Protein AF-A0A3M2CK63-F1 (afdb_monomer)

Secondary structure (DSSP, 8-state):
-----------------------TTSTTTTTTTS-HHHHHHHHHHHHHHHHHHHHHHHHHHHHHHHHHHHHHHTT---SS---------SS-HHHHHHHHHTT-EEEHHHHHHHHHHTT-----TTHHHHHHHHHHH-TTEEEEETTEEEE-

Structure (mmCIF, N/CA/C/O backbone):
data_AF-A0A3M2CK63-F1
#
_entry.id   AF-A0A3M2CK63-F1
#
loop_
_atom_site.group_PDB
_atom_site.id
_atom_site.type_symbol
_atom_site.label_atom_id
_atom_site.label_alt_id
_atom_site.label_comp_id
_atom_site.label_asym_id
_atom_site.label_entity_id
_atom_site.label_seq_id
_atom_site.pdbx_PDB_ins_code
_atom_site.Cartn_x
_atom_site.Cartn_y
_atom_site.Cartn_z
_atom_site.occupancy
_atom_site.B_iso_or_equiv
_atom_site.auth_seq_id
_atom_site.auth_comp_id
_atom_site.auth_asym_id
_atom_site.auth_atom_id
_atom_site.pdbx_PDB_model_num
ATOM 1 N N . MET A 1 1 ? 79.312 0.566 -20.356 1.00 43.00 1 MET A N 1
ATOM 2 C CA . MET A 1 1 ? 79.167 0.602 -21.829 1.00 43.00 1 MET A CA 1
ATOM 3 C C . MET A 1 1 ? 77.690 0.724 -22.193 1.00 43.00 1 MET A C 1
ATOM 5 O O . MET A 1 1 ? 76.869 0.154 -21.496 1.00 43.00 1 MET A O 1
ATOM 9 N N . ALA A 1 2 ? 77.414 1.469 -23.269 1.00 50.78 2 ALA A N 1
ATOM 10 C CA . ALA A 1 2 ? 76.151 1.635 -24.007 1.00 50.78 2 ALA A CA 1
ATOM 11 C C . ALA A 1 2 ? 74.964 2.389 -23.353 1.00 50.78 2 ALA A C 1
ATOM 13 O O . ALA A 1 2 ? 74.196 1.877 -22.549 1.00 50.78 2 ALA A O 1
ATOM 14 N N . LYS A 1 3 ? 74.810 3.634 -23.830 1.00 51.88 3 LYS A N 1
ATOM 15 C CA . LYS A 1 3 ? 73.671 4.563 -23.731 1.00 51.88 3 LYS A CA 1
ATOM 16 C C . LYS A 1 3 ? 72.596 4.238 -24.786 1.00 51.88 3 LYS A C 1
ATOM 18 O O . LYS A 1 3 ? 72.969 3.842 -25.887 1.00 51.88 3 LYS A O 1
ATOM 23 N N . ARG A 1 4 ? 71.327 4.601 -24.529 1.00 45.44 4 ARG A N 1
ATOM 24 C CA . ARG A 1 4 ? 70.335 5.175 -25.492 1.00 45.44 4 ARG A CA 1
ATOM 25 C C . ARG A 1 4 ? 68.995 5.392 -24.757 1.00 45.44 4 ARG A C 1
ATOM 27 O O . ARG A 1 4 ? 68.432 4.427 -24.270 1.00 45.44 4 ARG A O 1
ATOM 34 N N . THR A 1 5 ? 68.589 6.615 -24.375 1.00 49.34 5 THR A N 1
ATOM 35 C CA . THR A 1 5 ? 67.840 7.657 -25.144 1.00 49.34 5 THR A CA 1
ATOM 36 C C . THR A 1 5 ? 66.606 7.081 -25.858 1.00 49.34 5 THR A C 1
ATOM 38 O O . THR A 1 5 ? 66.725 6.063 -26.520 1.00 49.34 5 THR A O 1
ATOM 41 N N . LYS A 1 6 ? 65.370 7.598 -25.800 1.00 44.59 6 LYS A N 1
ATOM 42 C CA . LYS A 1 6 ? 64.751 8.947 -25.882 1.00 44.59 6 LYS A CA 1
ATOM 43 C C . LYS A 1 6 ? 63.229 8.650 -25.669 1.00 44.59 6 LYS A C 1
ATOM 45 O O . LYS A 1 6 ? 62.800 7.566 -26.034 1.00 44.59 6 LYS A O 1
ATOM 50 N N . LYS A 1 7 ? 62.327 9.478 -25.134 1.00 42.00 7 LYS A N 1
ATOM 51 C CA . LYS A 1 7 ? 61.765 10.696 -25.738 1.00 42.00 7 LYS A CA 1
ATOM 52 C C . LYS A 1 7 ? 60.556 11.131 -24.890 1.00 42.00 7 LYS A C 1
ATOM 54 O O . LYS A 1 7 ? 59.784 10.313 -24.407 1.00 42.00 7 LYS A O 1
ATOM 59 N N . THR A 1 8 ? 60.432 12.436 -24.757 1.00 44.62 8 THR A N 1
ATOM 60 C CA . THR A 1 8 ? 59.432 13.247 -24.065 1.00 44.62 8 THR A CA 1
ATOM 61 C C . THR A 1 8 ? 57.996 13.082 -24.584 1.00 44.62 8 THR A C 1
ATOM 63 O O . THR A 1 8 ? 57.774 13.052 -25.793 1.00 44.62 8 THR A O 1
ATOM 66 N N . ALA A 1 9 ? 57.010 13.106 -23.678 1.00 43.06 9 ALA A N 1
ATOM 67 C CA . ALA A 1 9 ? 55.616 13.415 -24.004 1.00 43.06 9 ALA A CA 1
ATOM 68 C C . ALA A 1 9 ? 55.101 14.555 -23.107 1.00 43.06 9 ALA A C 1
ATOM 70 O O . ALA A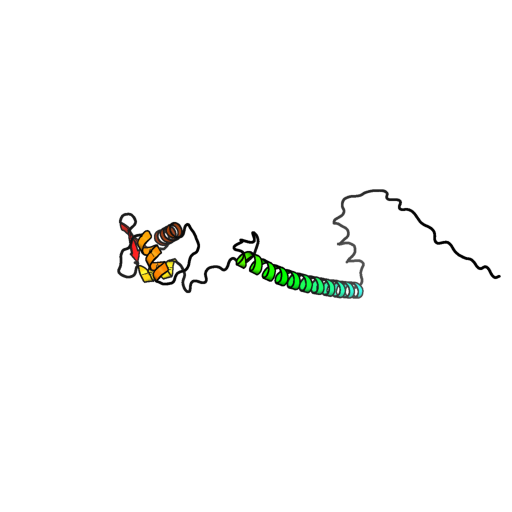 1 9 ? 55.195 14.539 -21.882 1.00 43.06 9 ALA A O 1
ATOM 71 N N . LYS A 1 10 ? 54.637 15.591 -23.796 1.00 42.19 10 LYS A N 1
ATOM 72 C CA . LYS A 1 10 ? 54.329 16.956 -23.376 1.00 42.19 10 LYS A CA 1
ATOM 73 C C . LYS A 1 10 ? 53.041 17.011 -22.541 1.00 42.19 10 LYS A C 1
ATOM 75 O O . LYS A 1 10 ? 51.974 16.660 -23.035 1.00 42.19 10 LYS A O 1
ATOM 80 N N . ARG A 1 11 ? 53.132 17.516 -21.303 1.00 42.38 11 ARG A N 1
ATOM 81 C CA . ARG A 1 11 ? 51.983 17.980 -20.501 1.00 42.38 11 ARG A CA 1
ATOM 82 C C . ARG A 1 11 ? 51.396 19.223 -21.181 1.00 42.38 11 ARG A C 1
ATOM 84 O O . ARG A 1 11 ? 52.030 20.273 -21.190 1.00 42.38 11 ARG A O 1
ATOM 91 N N . GLY A 1 12 ? 50.215 19.091 -21.777 1.00 36.31 12 GLY A N 1
ATOM 92 C CA . GLY A 1 12 ? 49.411 20.206 -22.281 1.00 36.31 12 GLY A CA 1
ATOM 93 C C . GLY A 1 12 ? 48.332 20.553 -21.264 1.00 36.31 12 GLY A C 1
ATOM 94 O O . GLY A 1 12 ? 47.421 19.762 -21.038 1.00 36.31 12 GLY A O 1
ATOM 95 N N . GLY A 1 13 ? 48.493 21.697 -20.603 1.00 35.00 13 GLY A N 1
ATOM 96 C CA . GLY A 1 13 ? 47.604 22.194 -19.563 1.00 35.00 13 GLY A CA 1
ATOM 97 C C . GLY A 1 13 ? 46.199 22.534 -20.062 1.00 35.00 13 GLY A C 1
ATOM 98 O O . GLY A 1 13 ? 45.994 22.974 -21.191 1.00 35.00 13 GLY A O 1
ATOM 99 N N . ARG A 1 14 ? 45.244 22.348 -19.150 1.00 43.75 14 ARG A N 1
ATOM 100 C CA . ARG A 1 14 ? 43.878 22.871 -19.199 1.00 43.75 14 ARG A CA 1
ATOM 101 C C . ARG A 1 14 ? 43.896 24.387 -19.414 1.00 43.75 14 ARG A C 1
ATOM 103 O O . ARG A 1 14 ? 44.556 25.097 -18.659 1.00 43.75 14 ARG A O 1
ATOM 110 N N . LYS A 1 15 ? 43.075 24.881 -20.343 1.00 41.50 15 LYS A N 1
ATOM 111 C CA . LYS A 1 15 ? 42.543 26.245 -20.279 1.00 41.50 15 LYS A CA 1
ATOM 112 C C . LYS A 1 15 ? 41.042 26.196 -20.545 1.00 41.50 15 LYS A C 1
ATOM 114 O O . LYS A 1 15 ? 40.589 26.007 -21.665 1.00 41.50 15 LYS A O 1
ATOM 119 N N . SER A 1 16 ? 40.301 26.280 -19.451 1.00 45.88 16 SER A N 1
ATOM 120 C CA . SER A 1 16 ? 38.876 26.565 -19.392 1.00 45.88 16 SER A CA 1
ATOM 121 C C . SER A 1 16 ? 38.636 28.039 -19.697 1.00 45.88 16 SER A C 1
ATOM 123 O O . SER A 1 16 ? 39.238 28.882 -19.032 1.00 45.88 16 SER A O 1
ATOM 125 N N . THR A 1 17 ? 37.704 28.351 -20.594 1.00 38.25 17 THR A N 1
ATOM 126 C CA . THR A 1 17 ? 37.025 29.653 -20.611 1.00 38.25 17 THR A CA 1
ATOM 127 C C . THR A 1 17 ? 35.590 29.510 -21.107 1.00 38.25 17 THR A C 1
ATOM 129 O O . THR A 1 17 ? 35.379 29.003 -22.201 1.00 38.25 17 THR A O 1
ATOM 132 N N . ALA A 1 18 ? 34.672 30.036 -20.286 1.00 37.38 18 ALA A N 1
ATOM 133 C CA . ALA A 1 18 ? 33.327 30.534 -20.591 1.00 37.38 18 ALA A CA 1
ATOM 134 C C . ALA A 1 18 ? 32.288 29.510 -21.104 1.00 37.38 18 ALA A C 1
ATOM 136 O O . ALA A 1 18 ? 32.396 28.951 -22.181 1.00 37.38 18 ALA A O 1
ATOM 137 N N . SER A 1 19 ? 31.293 29.154 -20.285 1.00 42.94 19 SER A N 1
ATOM 138 C CA . SER A 1 19 ? 30.034 29.909 -20.139 1.00 42.94 19 SER A CA 1
ATOM 139 C C . SER A 1 19 ? 29.228 29.952 -21.438 1.00 42.94 19 SER A C 1
ATOM 141 O O . SER A 1 19 ? 29.481 30.819 -22.264 1.00 42.94 19 SER A O 1
ATOM 143 N N . ASN A 1 20 ? 28.166 29.147 -21.537 1.00 41.41 20 ASN A N 1
ATOM 144 C CA . ASN A 1 20 ? 26.837 29.749 -21.604 1.00 41.41 20 ASN A CA 1
ATOM 145 C C . ASN A 1 20 ? 25.735 28.751 -21.231 1.00 41.41 20 ASN A C 1
ATOM 147 O O . ASN A 1 20 ? 25.769 27.580 -21.599 1.00 41.41 20 ASN A O 1
ATOM 151 N N . ARG A 1 21 ? 24.761 29.243 -20.471 1.00 44.97 21 ARG A N 1
ATOM 152 C CA . ARG A 1 21 ? 23.518 28.554 -20.143 1.00 44.97 21 ARG A CA 1
ATOM 153 C C . ARG A 1 21 ? 22.588 28.647 -21.354 1.00 44.97 21 ARG A C 1
ATOM 155 O O . ARG A 1 21 ? 22.412 29.731 -21.890 1.00 44.97 21 ARG A O 1
ATOM 162 N N . GLY A 1 22 ? 21.933 27.537 -21.684 1.00 40.53 22 GLY A N 1
ATOM 163 C CA . GLY A 1 22 ? 20.661 27.530 -22.405 1.00 40.53 22 GLY A CA 1
ATOM 164 C C . GLY A 1 22 ? 20.736 27.478 -23.932 1.00 40.53 22 GLY A C 1
ATOM 165 O O . GLY A 1 22 ? 20.909 28.497 -24.584 1.00 40.53 22 GLY A O 1
ATOM 166 N N . SER A 1 23 ? 20.423 26.311 -24.494 1.00 41.78 23 SER A N 1
ATOM 167 C CA . SER A 1 23 ? 19.566 26.218 -25.683 1.00 41.78 23 SER A CA 1
ATOM 168 C C . SER A 1 23 ? 18.984 24.803 -25.783 1.00 41.78 23 SER A C 1
ATOM 170 O O . SER A 1 23 ? 19.514 23.900 -26.420 1.00 41.78 23 SER A O 1
ATOM 172 N N . ALA A 1 24 ? 17.821 24.596 -25.164 1.00 44.41 24 ALA A N 1
ATOM 173 C CA . ALA A 1 24 ? 16.971 23.421 -25.380 1.00 44.41 24 ALA A CA 1
ATOM 174 C C . ALA A 1 24 ? 16.327 23.419 -26.793 1.00 44.41 24 ALA A C 1
ATOM 176 O O . ALA A 1 24 ? 15.171 23.050 -26.955 1.00 44.41 24 ALA A O 1
ATOM 177 N N . SER A 1 25 ? 17.061 23.874 -27.816 1.00 43.84 25 SER A N 1
ATOM 178 C CA . SER A 1 25 ? 16.553 24.192 -29.157 1.00 43.84 25 SER A CA 1
ATOM 179 C C . SER A 1 25 ? 17.448 23.678 -30.302 1.00 43.84 25 SER A C 1
ATOM 181 O O . SER A 1 25 ? 17.292 24.117 -31.437 1.00 43.84 25 SER A O 1
ATOM 183 N N . GLU A 1 26 ? 18.367 22.738 -30.052 1.00 47.16 26 GLU A N 1
ATOM 184 C CA . GLU A 1 26 ? 19.191 22.109 -31.111 1.00 47.16 26 GLU A CA 1
ATOM 185 C C . GLU A 1 26 ? 18.742 20.685 -31.498 1.00 47.16 26 GLU A C 1
ATOM 187 O O . GLU A 1 26 ? 19.278 20.074 -32.424 1.00 47.16 26 GLU A O 1
ATOM 192 N N . SER A 1 27 ? 17.722 20.123 -30.841 1.00 55.72 27 SER A N 1
ATOM 193 C CA . SER A 1 27 ? 17.266 18.756 -31.142 1.00 55.72 27 SER A CA 1
ATOM 194 C C . SER A 1 27 ? 16.354 18.647 -32.367 1.00 55.72 27 SER A C 1
ATOM 19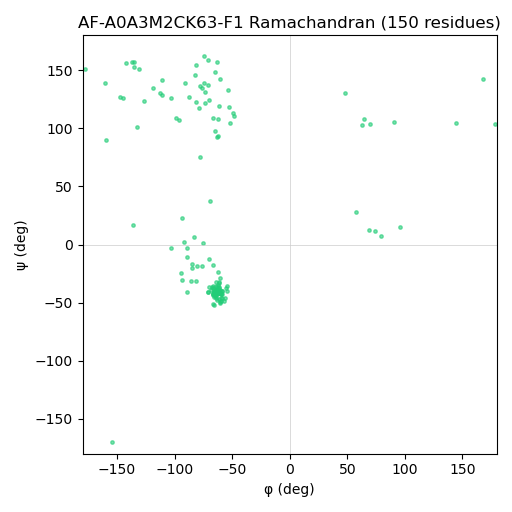6 O O . SER A 1 27 ? 16.211 17.553 -32.904 1.00 55.72 27 SER A O 1
ATOM 198 N N . ASN A 1 28 ? 15.746 19.749 -32.824 1.00 51.78 28 ASN A N 1
ATOM 199 C CA . ASN A 1 28 ? 14.792 19.718 -33.942 1.00 51.78 28 ASN A CA 1
ATOM 200 C C . ASN A 1 28 ? 15.428 20.014 -35.309 1.00 51.78 28 ASN A C 1
ATOM 202 O O . ASN A 1 28 ? 14.903 19.561 -36.320 1.00 51.78 28 ASN A O 1
ATOM 206 N N . SER A 1 29 ? 16.562 20.721 -35.360 1.00 54.34 29 SER A N 1
ATOM 207 C CA . SER A 1 29 ? 17.283 21.020 -36.610 1.00 54.34 29 SER A CA 1
ATOM 208 C C . SER A 1 29 ? 18.245 19.908 -37.045 1.00 54.34 29 SER A C 1
ATOM 210 O O . SER A 1 29 ? 18.647 19.863 -38.203 1.00 54.34 29 SER A O 1
ATOM 212 N N . SER A 1 30 ? 18.605 18.993 -36.140 1.00 62.91 30 SER A N 1
ATOM 213 C CA . SER A 1 30 ? 19.546 17.898 -36.416 1.00 62.91 30 SER A CA 1
ATOM 214 C C . SER A 1 30 ? 18.897 16.660 -37.040 1.00 62.91 30 SER A C 1
ATOM 216 O O . SER A 1 30 ? 19.592 15.868 -37.664 1.00 62.91 30 SER A O 1
ATOM 218 N N . LEU A 1 31 ? 17.575 16.486 -36.913 1.00 60.16 31 LEU A N 1
ATOM 219 C CA . LEU A 1 31 ? 16.860 15.322 -37.455 1.00 60.16 31 LEU A CA 1
ATOM 220 C C . LEU A 1 31 ? 16.450 15.492 -38.923 1.00 60.16 31 LEU A C 1
ATOM 222 O O . LEU A 1 31 ? 16.402 14.506 -39.650 1.00 60.16 31 LEU A O 1
ATOM 226 N N . SER A 1 32 ? 16.169 16.722 -39.366 1.00 67.50 32 SER A N 1
ATOM 227 C CA . SER A 1 32 ? 15.777 17.025 -40.752 1.00 67.50 32 SER A CA 1
ATOM 228 C C . SER A 1 32 ? 16.948 16.998 -41.739 1.00 67.50 32 SER A C 1
ATOM 230 O O . SER A 1 32 ? 16.724 16.885 -42.940 1.00 67.50 32 SER A O 1
ATOM 232 N N . ALA A 1 33 ? 18.186 17.086 -41.242 1.00 74.00 33 ALA A N 1
ATOM 233 C CA . ALA A 1 33 ? 19.411 17.024 -42.039 1.00 74.00 33 ALA A CA 1
ATOM 234 C C . ALA A 1 33 ? 19.958 15.595 -42.231 1.00 74.00 33 ALA A C 1
ATOM 236 O O . ALA A 1 33 ? 20.872 15.400 -43.028 1.00 74.00 33 ALA A O 1
ATOM 237 N N . LEU A 1 34 ? 19.427 14.605 -41.502 1.00 74.75 34 LEU A N 1
ATOM 238 C CA . LEU A 1 34 ? 19.868 13.211 -41.574 1.00 74.75 34 LEU A CA 1
ATOM 239 C C . LEU A 1 34 ? 19.062 12.442 -42.620 1.00 74.75 34 LEU A C 1
ATOM 241 O O . LEU A 1 34 ? 17.838 12.551 -42.706 1.00 74.75 34 LEU A O 1
ATOM 245 N N . SER A 1 35 ? 19.747 11.603 -43.387 1.00 85.44 35 SER A N 1
ATOM 246 C CA . SER A 1 35 ? 19.105 10.654 -44.288 1.00 85.44 35 SER A CA 1
ATOM 247 C C . SER A 1 35 ? 18.263 9.634 -43.511 1.00 85.44 35 SER A C 1
ATOM 249 O O . SER A 1 35 ? 18.516 9.320 -42.345 1.00 85.44 35 SER A O 1
ATOM 251 N N . VAL A 1 36 ? 17.281 9.033 -44.187 1.00 85.19 36 VAL A N 1
ATOM 252 C CA . VAL A 1 36 ? 16.452 7.958 -43.609 1.00 85.19 36 VAL A CA 1
ATOM 253 C C . VAL A 1 36 ? 17.316 6.804 -43.078 1.00 85.19 36 VAL A C 1
ATOM 255 O O . VAL A 1 36 ? 17.007 6.233 -42.032 1.00 85.19 36 VAL A O 1
ATOM 258 N N . ALA A 1 37 ? 18.427 6.491 -43.749 1.00 87.19 37 ALA A N 1
ATOM 259 C CA . ALA A 1 37 ? 19.371 5.468 -43.305 1.00 87.19 37 ALA A CA 1
ATOM 260 C C . ALA A 1 37 ? 20.063 5.848 -41.981 1.00 87.19 37 ALA A C 1
ATOM 262 O O . ALA A 1 37 ? 20.179 5.017 -41.079 1.00 87.19 37 ALA A O 1
ATOM 263 N N . GLU A 1 38 ? 20.473 7.107 -41.824 1.00 85.00 38 GLU A N 1
ATOM 264 C CA . GLU A 1 38 ? 21.088 7.606 -40.588 1.00 85.00 38 GLU A CA 1
ATOM 265 C C . GLU A 1 38 ? 20.085 7.661 -39.431 1.00 85.00 38 GLU A C 1
ATOM 267 O O . GLU A 1 38 ? 20.411 7.254 -38.314 1.00 85.00 38 GLU A O 1
ATOM 272 N N . LEU A 1 39 ? 18.835 8.054 -39.698 1.00 88.12 39 LEU A N 1
ATOM 273 C CA . LEU A 1 39 ? 17.756 8.007 -38.707 1.00 88.12 39 LEU A CA 1
ATOM 274 C C . LEU A 1 39 ? 17.482 6.572 -38.233 1.00 88.12 39 LEU A C 1
ATOM 276 O O . LEU A 1 39 ? 17.317 6.331 -37.035 1.00 88.12 39 LEU A O 1
ATOM 280 N N . GLN A 1 40 ? 17.490 5.591 -39.140 1.00 90.00 40 GLN A N 1
ATOM 281 C CA . GLN A 1 40 ? 17.341 4.177 -38.780 1.00 90.00 40 GLN A CA 1
ATOM 282 C C . GLN A 1 40 ? 18.508 3.667 -37.920 1.00 90.00 40 GLN A C 1
ATOM 284 O O . GLN A 1 40 ? 18.292 2.901 -36.974 1.00 90.00 40 GLN A O 1
ATOM 289 N N . LEU A 1 41 ? 19.742 4.087 -38.213 1.00 91.81 41 LEU A N 1
ATOM 290 C CA . LEU A 1 41 ? 20.914 3.747 -37.403 1.00 91.81 41 LEU A CA 1
ATOM 291 C C . LEU A 1 41 ? 20.826 4.355 -35.999 1.00 91.81 41 LEU A C 1
ATOM 293 O O . LEU A 1 41 ? 21.079 3.655 -35.011 1.00 91.81 41 LEU A O 1
ATOM 297 N N . GLU A 1 42 ? 20.408 5.615 -35.899 1.00 91.81 42 GLU A N 1
ATOM 298 C CA . GLU A 1 42 ? 20.236 6.309 -34.624 1.00 91.81 42 GLU A CA 1
ATOM 299 C C . GLU A 1 42 ? 19.106 5.688 -33.786 1.00 91.81 42 GLU A C 1
ATOM 301 O O . GLU A 1 42 ? 19.289 5.439 -32.592 1.00 91.81 42 GLU A O 1
ATOM 306 N N . LEU A 1 43 ? 17.978 5.303 -34.396 1.00 92.94 43 LEU A N 1
ATOM 307 C CA . LEU A 1 43 ? 16.920 4.552 -33.707 1.00 92.94 43 LEU A CA 1
ATOM 308 C C . LEU A 1 43 ? 17.432 3.215 -33.155 1.00 92.94 43 LEU A C 1
ATOM 310 O O . LEU A 1 43 ? 17.206 2.894 -31.987 1.00 92.94 43 LEU A O 1
ATOM 314 N N . ARG A 1 44 ? 18.191 2.450 -33.951 1.00 94.19 44 ARG A N 1
ATOM 315 C CA . ARG A 1 44 ? 18.803 1.186 -33.496 1.00 94.19 44 ARG A CA 1
ATOM 316 C C . ARG A 1 44 ? 19.802 1.402 -32.361 1.00 94.19 44 ARG A C 1
ATOM 318 O O . ARG A 1 44 ? 19.951 0.536 -31.496 1.00 94.19 44 ARG A O 1
ATOM 325 N N . ARG A 1 45 ? 20.532 2.519 -32.359 1.00 94.00 45 ARG A N 1
ATOM 326 C CA . ARG A 1 45 ? 21.432 2.890 -31.260 1.00 94.00 45 ARG A CA 1
ATOM 327 C C . ARG A 1 45 ? 20.633 3.180 -29.990 1.00 94.00 45 ARG A C 1
ATOM 329 O O . ARG A 1 45 ? 20.902 2.556 -28.965 1.00 94.00 45 ARG A O 1
ATOM 336 N N . ARG A 1 46 ? 19.625 4.053 -30.064 1.00 95.50 46 ARG A N 1
ATOM 337 C CA . ARG A 1 46 ? 18.779 4.416 -28.914 1.00 95.50 46 ARG A CA 1
ATOM 338 C C . ARG A 1 46 ? 18.052 3.214 -28.332 1.00 95.50 46 ARG A C 1
ATOM 340 O O . ARG A 1 46 ? 18.074 3.034 -27.120 1.00 95.50 46 ARG A O 1
ATOM 347 N N . GLN A 1 47 ? 17.500 2.341 -29.174 1.00 93.88 47 GLN A N 1
ATOM 348 C CA . GLN A 1 47 ? 16.823 1.130 -28.710 1.00 93.88 47 GLN A CA 1
ATOM 349 C C . GLN A 1 47 ? 17.754 0.229 -27.886 1.00 93.88 47 GLN A C 1
ATOM 351 O O . GLN A 1 47 ? 17.352 -0.322 -26.861 1.00 93.88 47 GLN A O 1
ATOM 356 N N . ARG A 1 48 ? 19.022 0.099 -28.296 1.00 95.75 48 ARG A N 1
ATOM 357 C CA . ARG A 1 48 ? 20.022 -0.674 -27.547 1.00 95.75 48 ARG A CA 1
ATOM 358 C C . ARG A 1 48 ? 20.351 -0.037 -26.200 1.00 95.75 48 ARG A C 1
ATOM 360 O O . ARG A 1 48 ? 20.448 -0.760 -25.212 1.00 95.75 48 ARG A O 1
ATOM 367 N N . GLU A 1 49 ? 20.484 1.285 -26.142 1.00 96.00 49 GLU A N 1
ATOM 368 C CA . GLU A 1 49 ? 20.732 2.000 -24.883 1.00 96.00 49 GLU A CA 1
ATOM 369 C C . GLU A 1 49 ? 19.541 1.914 -23.922 1.00 96.00 49 GLU A C 1
ATOM 371 O O . GLU A 1 49 ? 19.727 1.610 -22.744 1.00 96.00 49 GLU A O 1
ATOM 376 N N . VAL A 1 50 ? 18.312 2.062 -24.422 1.00 96.75 50 VAL A N 1
ATOM 377 C CA . VAL A 1 50 ? 17.097 1.868 -23.616 1.00 96.75 50 VAL A CA 1
ATOM 378 C C . VAL A 1 50 ? 17.055 0.456 -23.039 1.00 96.75 50 VAL A C 1
ATOM 380 O O . VAL A 1 50 ? 16.856 0.295 -21.839 1.00 96.75 50 VAL A O 1
ATOM 383 N N . ASN A 1 51 ? 17.332 -0.572 -23.845 1.00 96.38 51 ASN A N 1
ATOM 384 C CA . ASN A 1 51 ? 17.347 -1.953 -23.360 1.00 96.38 51 ASN A CA 1
ATOM 385 C C . ASN A 1 51 ? 18.401 -2.175 -22.257 1.00 96.38 51 ASN A C 1
ATOM 387 O O . ASN A 1 51 ? 18.146 -2.911 -21.302 1.00 96.38 51 ASN A O 1
ATOM 391 N N . LYS A 1 52 ? 19.572 -1.529 -22.344 1.00 97.25 52 LYS A N 1
ATOM 392 C CA . LYS A 1 52 ? 20.582 -1.565 -21.269 1.00 97.25 52 LYS A CA 1
ATOM 393 C C . LYS A 1 52 ? 20.071 -0.895 -19.993 1.00 97.25 52 LYS A C 1
ATOM 395 O O . LYS A 1 52 ? 20.245 -1.448 -18.908 1.00 97.25 52 LYS A O 1
ATOM 400 N N . LEU A 1 53 ? 19.435 0.270 -20.116 1.00 97.31 53 LEU A N 1
ATOM 401 C CA . LEU A 1 53 ? 18.870 0.997 -18.978 1.00 97.31 53 LEU A CA 1
ATOM 402 C C . LEU A 1 53 ? 17.736 0.219 -18.307 1.00 97.31 53 LEU A C 1
ATOM 404 O O . LEU A 1 53 ? 17.705 0.154 -17.083 1.00 97.31 53 LEU A O 1
ATOM 408 N N . VAL A 1 54 ? 16.864 -0.429 -19.083 1.00 96.75 54 VAL A N 1
ATOM 409 C CA . VAL A 1 54 ? 15.796 -1.298 -18.564 1.00 96.75 54 VAL A CA 1
ATOM 410 C C . VAL A 1 54 ? 16.384 -2.448 -17.748 1.00 96.75 54 VAL A C 1
ATOM 412 O O . VAL A 1 54 ? 16.007 -2.627 -16.596 1.00 96.75 54 VAL A O 1
ATOM 415 N N . ARG A 1 55 ? 17.393 -3.154 -18.274 1.00 97.38 55 ARG A N 1
ATOM 416 C CA . ARG A 1 55 ? 18.077 -4.222 -17.520 1.00 97.38 55 ARG A CA 1
ATOM 417 C C . ARG A 1 55 ? 18.703 -3.710 -16.223 1.00 97.38 55 ARG A C 1
ATOM 419 O O . ARG A 1 55 ? 18.644 -4.383 -15.200 1.00 97.38 55 ARG A O 1
ATOM 426 N N . ARG A 1 56 ? 19.302 -2.515 -16.255 1.00 96.94 56 ARG A N 1
ATOM 427 C CA . ARG A 1 56 ? 19.886 -1.889 -15.061 1.00 96.94 56 ARG A CA 1
ATOM 428 C C 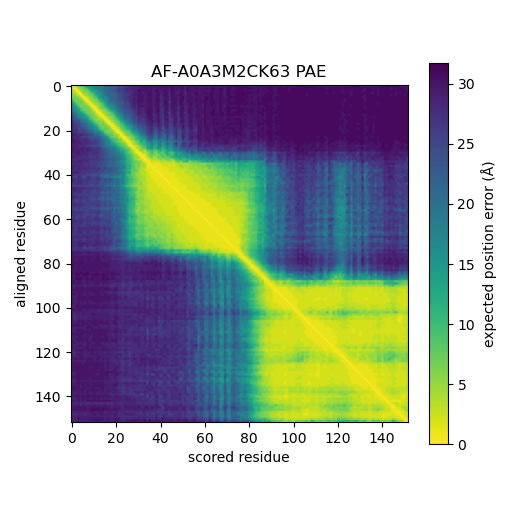. ARG A 1 56 ? 18.815 -1.507 -14.041 1.00 96.94 56 ARG A C 1
ATOM 430 O O . ARG A 1 56 ? 19.022 -1.744 -12.857 1.00 96.94 56 ARG A O 1
ATOM 437 N N . ARG A 1 57 ? 17.687 -0.950 -14.490 1.00 97.12 57 ARG A N 1
ATOM 438 C CA . ARG A 1 57 ? 16.520 -0.667 -13.646 1.00 97.12 57 ARG A CA 1
ATOM 439 C C . ARG A 1 57 ? 16.037 -1.942 -12.965 1.00 97.12 57 ARG A C 1
ATOM 441 O O . ARG A 1 57 ? 15.845 -1.924 -11.759 1.00 97.12 57 ARG A O 1
ATOM 448 N N . ASP A 1 58 ? 15.880 -3.028 -13.716 1.00 95.75 58 ASP A N 1
ATOM 449 C CA . ASP A 1 58 ? 15.350 -4.288 -13.184 1.00 95.75 58 ASP A CA 1
ATOM 450 C C . ASP A 1 58 ? 16.291 -4.903 -12.146 1.00 95.75 58 ASP A C 1
ATOM 452 O O . ASP A 1 58 ? 15.842 -5.344 -11.091 1.00 95.75 58 ASP A O 1
ATOM 456 N N . LYS A 1 59 ? 17.605 -4.840 -12.392 1.00 96.88 59 LYS A N 1
ATOM 457 C CA . LYS A 1 59 ? 18.612 -5.255 -11.410 1.00 96.88 59 LYS A CA 1
ATOM 458 C C . LYS A 1 59 ? 18.529 -4.428 -10.121 1.00 96.88 59 LYS A C 1
ATOM 460 O O . LYS A 1 59 ? 18.450 -4.998 -9.041 1.00 96.88 59 LYS A O 1
ATOM 465 N N . LEU A 1 60 ? 18.500 -3.099 -10.236 1.00 95.81 60 LEU A N 1
ATOM 466 C CA . LEU A 1 60 ? 18.391 -2.205 -9.077 1.00 95.81 60 LEU A CA 1
ATOM 467 C C . LEU A 1 60 ? 17.071 -2.402 -8.322 1.00 95.81 60 LEU A C 1
ATOM 469 O O . LEU A 1 60 ? 17.048 -2.323 -7.102 1.00 95.81 60 LEU A O 1
ATOM 473 N N . ALA A 1 61 ? 15.973 -2.673 -9.028 1.00 93.00 61 ALA A N 1
ATOM 474 C CA . ALA A 1 61 ? 14.687 -2.959 -8.402 1.00 93.00 61 ALA A CA 1
ATOM 475 C C . ALA A 1 61 ? 14.732 -4.252 -7.572 1.00 93.00 61 ALA A C 1
ATOM 477 O O . ALA A 1 61 ? 14.172 -4.282 -6.478 1.00 93.00 61 ALA A O 1
ATOM 478 N N . ALA A 1 62 ? 15.422 -5.290 -8.056 1.00 91.94 62 ALA A N 1
ATOM 479 C CA . ALA A 1 62 ? 15.636 -6.521 -7.298 1.00 91.94 62 ALA A CA 1
ATOM 480 C C . ALA A 1 62 ? 16.511 -6.284 -6.053 1.00 91.94 62 ALA A C 1
ATOM 482 O O . ALA A 1 62 ? 16.137 -6.706 -4.963 1.00 91.94 62 ALA A O 1
ATOM 483 N N . GLU A 1 63 ? 17.615 -5.543 -6.192 1.00 92.81 63 GLU A N 1
ATOM 484 C CA . GLU A 1 63 ? 18.491 -5.171 -5.067 1.00 92.81 63 GLU A CA 1
ATOM 485 C C . GLU A 1 63 ? 17.735 -4.344 -4.009 1.00 92.81 63 GLU A C 1
ATOM 487 O O . GLU A 1 63 ? 17.852 -4.590 -2.809 1.00 92.81 63 GLU A O 1
ATOM 492 N N . LEU A 1 64 ? 16.895 -3.396 -4.440 1.00 88.94 64 LEU A N 1
ATOM 493 C CA . LEU A 1 64 ? 16.035 -2.630 -3.538 1.00 88.94 64 LEU A CA 1
ATOM 494 C C . LEU A 1 64 ? 15.004 -3.517 -2.837 1.00 88.94 64 LEU A C 1
ATOM 496 O O . LEU A 1 64 ? 14.719 -3.299 -1.664 1.00 88.94 64 LEU A O 1
ATOM 500 N N . ALA A 1 65 ? 14.422 -4.498 -3.529 1.00 85.69 65 ALA A N 1
ATOM 501 C CA . ALA A 1 65 ? 13.468 -5.422 -2.921 1.00 85.69 65 ALA A CA 1
ATOM 502 C C . ALA A 1 65 ? 14.123 -6.268 -1.818 1.00 85.69 65 ALA A C 1
ATOM 504 O O . ALA A 1 65 ? 13.541 -6.415 -0.745 1.00 85.69 65 ALA A O 1
ATOM 505 N N . GLU A 1 66 ? 15.341 -6.758 -2.052 1.00 91.69 66 GLU A N 1
ATOM 506 C CA . GLU A 1 66 ? 16.120 -7.497 -1.055 1.00 91.69 66 GLU A CA 1
ATOM 507 C C . GLU A 1 66 ? 16.461 -6.626 0.160 1.00 91.69 66 GLU A C 1
ATOM 509 O O . GLU A 1 66 ? 16.204 -7.018 1.298 1.00 91.69 66 GLU A O 1
ATOM 514 N N . LEU A 1 67 ? 16.954 -5.405 -0.066 1.00 88.44 67 LEU A N 1
ATOM 515 C CA . LEU A 1 67 ? 17.260 -4.470 1.017 1.00 88.44 67 LEU A CA 1
ATOM 516 C C . LEU A 1 67 ? 16.011 -4.119 1.838 1.00 88.44 67 LEU A C 1
ATOM 518 O O . LEU A 1 67 ? 16.063 -4.045 3.063 1.00 88.44 67 LEU A O 1
ATOM 522 N N . ASN A 1 68 ? 14.869 -3.938 1.176 1.00 84.75 68 ASN A N 1
ATOM 523 C CA . ASN A 1 68 ? 13.602 -3.687 1.854 1.00 84.75 68 ASN A CA 1
ATOM 524 C C . ASN A 1 68 ? 13.147 -4.876 2.714 1.00 84.75 68 ASN A C 1
ATOM 526 O O . ASN A 1 68 ? 12.583 -4.648 3.782 1.00 84.75 68 ASN A O 1
ATOM 530 N N . ALA A 1 69 ? 13.400 -6.118 2.285 1.00 84.00 69 ALA A N 1
ATOM 531 C CA . ALA A 1 69 ? 13.129 -7.304 3.097 1.00 84.00 69 ALA A CA 1
ATOM 532 C C . ALA A 1 69 ? 14.005 -7.321 4.360 1.00 84.00 69 ALA A C 1
ATOM 534 O O . ALA A 1 69 ? 13.481 -7.483 5.456 1.00 84.00 69 ALA A O 1
ATOM 535 N N . GLN A 1 70 ? 15.301 -7.019 4.232 1.00 87.44 70 GLN A N 1
ATOM 536 C CA . GLN A 1 70 ? 16.208 -6.917 5.384 1.00 87.44 70 GLN A CA 1
ATOM 537 C C . GLN A 1 70 ? 15.782 -5.813 6.366 1.00 87.44 70 GLN A C 1
ATOM 539 O O . GLN A 1 70 ? 15.811 -6.009 7.580 1.00 87.44 70 GLN A O 1
ATOM 544 N N . ILE A 1 71 ? 15.352 -4.650 5.859 1.00 80.44 71 ILE A N 1
ATOM 545 C CA . ILE A 1 71 ? 14.829 -3.563 6.701 1.00 80.44 71 ILE A CA 1
ATOM 546 C C . ILE A 1 71 ? 13.567 -4.020 7.447 1.00 80.44 71 ILE A C 1
ATOM 548 O O . ILE A 1 71 ? 13.425 -3.723 8.633 1.00 80.44 71 ILE A O 1
ATOM 552 N N . ALA A 1 72 ? 12.679 -4.755 6.774 1.00 79.12 72 ALA A N 1
ATOM 553 C CA . ALA A 1 72 ? 11.461 -5.283 7.377 1.00 79.12 72 ALA A CA 1
ATOM 554 C C . ALA A 1 72 ? 11.750 -6.334 8.464 1.00 79.12 72 ALA A C 1
ATOM 556 O O . ALA A 1 72 ? 11.139 -6.269 9.530 1.00 79.12 72 ALA A O 1
ATOM 557 N N . ASP A 1 73 ? 12.705 -7.241 8.238 1.00 80.12 73 ASP A N 1
ATOM 558 C CA . ASP A 1 73 ? 13.125 -8.251 9.223 1.00 80.12 73 ASP A CA 1
ATOM 559 C C . ASP A 1 73 ? 13.684 -7.607 10.502 1.00 80.12 73 ASP A C 1
ATOM 561 O O . ASP A 1 73 ? 13.471 -8.103 11.608 1.00 80.12 73 ASP A O 1
ATOM 565 N N . LEU A 1 74 ? 14.345 -6.454 10.366 1.00 82.31 74 LEU A N 1
ATOM 566 C CA . LEU A 1 74 ? 14.844 -5.649 11.485 1.00 82.31 74 LEU A CA 1
ATOM 567 C C . LEU A 1 74 ? 13.775 -4.728 12.106 1.00 82.31 74 LEU A C 1
ATOM 569 O O . LEU A 1 74 ? 14.092 -3.909 12.970 1.00 82.31 74 LEU A O 1
ATOM 573 N N . GLY A 1 75 ? 12.511 -4.834 11.683 1.00 75.31 75 GLY A N 1
ATOM 574 C CA . GLY A 1 75 ? 11.391 -4.045 12.208 1.00 75.31 75 GLY A CA 1
ATOM 575 C C . GLY A 1 75 ? 11.367 -2.584 11.745 1.00 75.31 75 GLY A C 1
ATOM 576 O O . GLY A 1 75 ? 10.604 -1.777 12.279 1.00 75.31 75 GLY A O 1
ATOM 577 N N . GLY A 1 76 ? 12.189 -2.225 10.758 1.00 75.75 76 GLY A N 1
ATOM 578 C CA . GLY A 1 76 ? 12.204 -0.901 10.152 1.00 75.75 76 GLY A CA 1
ATOM 579 C C . GLY A 1 76 ? 11.118 -0.743 9.087 1.00 75.75 76 GLY A C 1
ATOM 580 O O . GLY A 1 76 ? 10.804 -1.663 8.335 1.00 75.75 76 GLY A O 1
ATOM 581 N N . ALA A 1 77 ? 10.567 0.464 8.970 1.00 66.12 77 ALA A N 1
ATOM 582 C CA . ALA A 1 77 ? 9.790 0.860 7.802 1.00 66.12 77 ALA A CA 1
ATOM 583 C C . ALA A 1 77 ? 10.715 1.629 6.852 1.00 66.12 77 ALA A C 1
ATOM 585 O O . ALA A 1 77 ? 11.075 2.774 7.129 1.00 66.12 77 ALA A O 1
ATOM 586 N N . ALA A 1 78 ? 11.107 1.014 5.734 1.00 59.41 78 ALA A N 1
ATOM 587 C CA . ALA A 1 78 ? 11.787 1.728 4.659 1.00 59.41 78 ALA A CA 1
ATOM 588 C C . ALA A 1 78 ? 10.803 2.751 4.069 1.00 59.41 78 ALA A C 1
ATOM 590 O O . ALA A 1 78 ? 9.905 2.411 3.296 1.00 59.41 78 ALA A O 1
ATOM 591 N N . GLY A 1 79 ? 10.908 4.004 4.511 1.00 59.28 79 GLY A N 1
ATOM 592 C CA . GLY A 1 79 ? 10.086 5.107 4.031 1.00 59.28 79 GLY A CA 1
ATOM 593 C C . GLY A 1 79 ? 10.338 5.353 2.546 1.00 59.28 79 GLY A C 1
ATOM 594 O O . GLY A 1 79 ? 11.248 6.090 2.190 1.00 59.28 79 GLY A O 1
ATOM 595 N N . GLY A 1 80 ? 9.535 4.729 1.684 1.00 56.78 80 GLY A N 1
ATOM 596 C CA . GLY A 1 80 ? 9.557 4.958 0.242 1.00 56.78 80 GLY A CA 1
ATOM 597 C C . GLY A 1 80 ? 9.287 3.703 -0.589 1.00 56.78 80 GLY A C 1
ATOM 598 O O . GLY A 1 80 ? 10.164 2.874 -0.781 1.00 56.78 80 GLY A O 1
ATOM 599 N N . LEU A 1 81 ? 8.075 3.622 -1.147 1.00 49.91 81 LEU A N 1
ATOM 600 C CA . LEU A 1 81 ? 7.709 2.822 -2.329 1.00 49.91 81 LEU A CA 1
ATOM 601 C C . LEU A 1 81 ? 7.958 1.299 -2.309 1.00 49.91 81 LEU A C 1
ATOM 603 O O . LEU A 1 81 ? 8.023 0.681 -3.372 1.00 49.91 81 LEU A O 1
ATOM 607 N N . THR A 1 82 ? 7.952 0.640 -1.154 1.00 50.41 82 THR A N 1
ATOM 608 C CA . THR A 1 82 ? 7.439 -0.737 -1.149 1.00 50.41 82 THR A CA 1
ATOM 609 C C . THR A 1 82 ? 5.915 -0.681 -1.254 1.00 50.41 82 THR A C 1
ATOM 611 O O . THR A 1 82 ? 5.293 0.174 -0.615 1.00 50.41 82 THR A O 1
ATOM 614 N N . PRO A 1 83 ? 5.267 -1.560 -2.043 1.00 48.41 83 PRO A N 1
ATOM 615 C CA . PRO A 1 83 ? 3.860 -1.839 -1.839 1.00 48.41 83 PRO A CA 1
ATOM 616 C C . PRO A 1 83 ? 3.788 -2.439 -0.441 1.00 48.41 83 PRO A C 1
ATOM 618 O O . PRO A 1 83 ? 4.018 -3.634 -0.261 1.00 48.41 83 PRO A O 1
ATOM 621 N N . THR A 1 84 ? 3.546 -1.593 0.561 1.00 51.22 84 THR A N 1
ATOM 622 C CA . THR A 1 84 ? 3.095 -2.034 1.871 1.00 51.22 84 THR A CA 1
ATOM 623 C C . THR A 1 84 ? 1.954 -2.974 1.564 1.00 51.22 84 THR A C 1
ATOM 625 O O . THR A 1 84 ? 0.970 -2.570 0.940 1.00 51.22 84 THR A O 1
ATOM 628 N N . GLY A 1 85 ? 2.185 -4.265 1.813 1.00 51.78 85 GLY A N 1
ATOM 629 C CA . GLY A 1 85 ? 1.290 -5.320 1.386 1.00 51.78 85 GLY A CA 1
ATOM 630 C C . GLY A 1 85 ? -0.095 -4.939 1.861 1.00 51.78 85 GLY A C 1
ATOM 631 O O . GLY A 1 85 ? -0.370 -4.974 3.059 1.00 51.78 85 GLY A O 1
ATOM 632 N N . ARG A 1 86 ? -0.942 -4.484 0.932 1.00 55.28 86 ARG A N 1
ATOM 633 C CA . ARG A 1 86 ? -2.345 -4.231 1.219 1.00 55.28 86 ARG A CA 1
ATOM 634 C C . ARG A 1 86 ? -2.818 -5.530 1.839 1.00 55.28 86 ARG A C 1
ATOM 636 O O . ARG A 1 86 ? -2.669 -6.566 1.186 1.00 55.28 86 ARG A O 1
ATOM 643 N N . THR A 1 87 ? -3.276 -5.494 3.090 1.00 58.22 87 THR A N 1
ATOM 644 C CA . THR A 1 87 ? -3.773 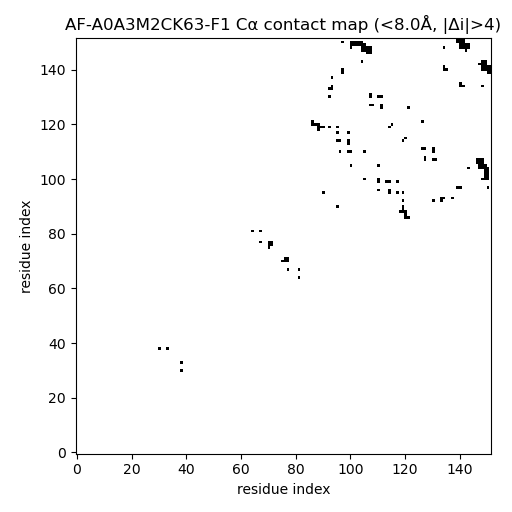-6.695 3.759 1.00 58.22 87 THR A CA 1
ATOM 645 C C . THR A 1 87 ? -4.758 -7.350 2.799 1.00 58.22 87 THR A C 1
ATOM 647 O O . THR A 1 87 ? -5.754 -6.739 2.399 1.00 58.22 87 THR A O 1
ATOM 650 N N . ARG A 1 88 ? -4.394 -8.536 2.292 1.00 65.81 88 ARG A N 1
ATOM 651 C CA . ARG A 1 88 ? -5.185 -9.247 1.287 1.00 65.81 88 ARG A CA 1
ATOM 652 C C . ARG A 1 88 ? -6.340 -9.909 2.016 1.00 65.81 88 ARG A C 1
ATOM 654 O O . ARG A 1 88 ? -6.314 -11.100 2.293 1.00 65.81 88 ARG A O 1
ATOM 661 N N . ASN A 1 89 ? -7.323 -9.100 2.385 1.00 79.44 89 ASN A N 1
ATOM 662 C CA . ASN A 1 89 ? -8.579 -9.602 2.909 1.00 79.44 89 ASN A CA 1
ATOM 663 C C . ASN A 1 89 ? -9.352 -10.251 1.762 1.00 79.44 89 ASN A C 1
ATOM 665 O O . ASN A 1 89 ? -9.400 -9.703 0.661 1.00 79.44 89 ASN A O 1
ATOM 669 N N . ALA A 1 90 ? -9.958 -11.409 2.028 1.00 77.06 90 ALA A N 1
ATOM 670 C CA . ALA A 1 90 ? -10.762 -12.134 1.044 1.00 77.06 90 ALA A CA 1
ATOM 671 C C . ALA A 1 90 ? -11.994 -11.334 0.580 1.00 77.06 90 ALA A C 1
ATOM 673 O O . ALA A 1 90 ? -12.515 -11.561 -0.507 1.00 77.06 90 ALA A O 1
ATOM 674 N N . MET A 1 91 ? -12.450 -10.390 1.404 1.00 83.06 91 MET A N 1
ATOM 675 C CA . MET A 1 91 ? -13.647 -9.587 1.187 1.00 83.06 91 MET A CA 1
ATOM 676 C C . MET A 1 91 ? -13.424 -8.148 1.656 1.00 83.06 91 MET A C 1
ATOM 678 O O . MET A 1 91 ? -12.540 -7.862 2.473 1.00 83.06 91 MET A O 1
ATOM 682 N N . THR A 1 92 ? -14.199 -7.219 1.093 1.00 90.69 92 THR A N 1
ATOM 683 C CA . THR A 1 92 ? -14.105 -5.800 1.452 1.00 90.69 92 THR A CA 1
ATOM 684 C C . THR A 1 92 ? -14.652 -5.563 2.863 1.00 90.69 92 THR A C 1
ATOM 686 O O . THR A 1 92 ? -15.431 -6.365 3.377 1.00 90.69 92 THR A O 1
ATOM 689 N N . LEU A 1 93 ? -14.258 -4.459 3.510 1.00 88.56 93 LEU A N 1
ATOM 690 C CA . LEU A 1 93 ? -14.740 -4.133 4.859 1.00 88.56 93 LEU A CA 1
ATOM 691 C C . LEU A 1 93 ? -16.281 -4.066 4.940 1.00 88.56 93 LEU A C 1
ATOM 693 O O . LEU A 1 93 ? -16.834 -4.668 5.858 1.00 88.56 93 LEU A O 1
ATOM 697 N N . PRO A 1 94 ? -16.994 -3.401 4.007 1.00 91.62 94 PRO A N 1
ATOM 698 C CA . PRO A 1 94 ? -18.454 -3.420 4.004 1.00 91.62 94 PRO A CA 1
ATOM 699 C C . PRO A 1 94 ? -19.062 -4.817 3.833 1.00 91.62 94 PRO A C 1
ATOM 701 O O . PRO A 1 94 ? -20.055 -5.121 4.480 1.00 91.62 94 PRO A O 1
ATOM 704 N N . ASP A 1 95 ? -18.469 -5.686 3.012 1.00 91.00 95 ASP A N 1
ATOM 705 C CA . ASP A 1 95 ? -19.008 -7.038 2.805 1.00 91.00 95 ASP A CA 1
ATOM 706 C C . ASP A 1 95 ? -18.813 -7.917 4.045 1.00 91.00 95 ASP A C 1
ATOM 708 O O . ASP A 1 95 ? -19.735 -8.621 4.458 1.00 91.00 95 ASP A O 1
ATOM 712 N N . ALA A 1 96 ? -17.651 -7.812 4.696 1.00 91.75 96 ALA A N 1
ATOM 713 C CA . ALA A 1 96 ? -17.396 -8.479 5.970 1.00 91.75 96 ALA A CA 1
ATOM 714 C C . ALA A 1 96 ? -18.350 -7.978 7.071 1.00 91.75 96 ALA A C 1
ATOM 716 O O . ALA A 1 96 ? -18.906 -8.775 7.825 1.00 91.75 96 ALA A O 1
ATOM 717 N N . LEU A 1 97 ? -18.600 -6.662 7.133 1.00 92.50 97 LEU A N 1
ATOM 718 C CA . LEU A 1 97 ? -19.581 -6.076 8.054 1.00 92.50 97 LEU A CA 1
ATOM 719 C C . LEU A 1 97 ? -21.002 -6.564 7.765 1.00 92.50 97 LEU A C 1
ATOM 721 O O . LEU A 1 97 ? -21.751 -6.823 8.704 1.00 92.50 97 LEU A O 1
ATOM 725 N N . TYR A 1 98 ? -21.372 -6.713 6.491 1.00 93.12 98 TYR A N 1
ATOM 726 C CA . TYR A 1 98 ? -22.687 -7.218 6.109 1.00 93.12 98 TYR A CA 1
ATOM 727 C C . TYR A 1 98 ? -22.901 -8.639 6.622 1.00 93.12 98 TYR A C 1
ATOM 729 O O . TYR A 1 98 ? -23.925 -8.885 7.247 1.00 93.12 98 TYR A O 1
ATOM 737 N N . GLN A 1 99 ? -21.926 -9.539 6.446 1.00 91.00 99 GLN A N 1
ATOM 738 C CA . GLN A 1 99 ? -22.005 -10.916 6.953 1.00 91.00 99 GLN A CA 1
ATOM 739 C C . GLN A 1 99 ? -22.155 -10.976 8.477 1.00 91.00 99 GLN A C 1
ATOM 741 O O . GLN A 1 99 ? -22.966 -11.742 8.990 1.00 91.00 99 GLN A O 1
ATOM 746 N N . VAL A 1 100 ? -21.403 -10.144 9.200 1.00 91.56 100 VAL A N 1
ATOM 747 C CA . VAL A 1 100 ? -21.428 -10.104 10.669 1.00 91.56 100 VAL A CA 1
ATOM 748 C C . VAL A 1 100 ? -22.742 -9.532 11.215 1.00 91.56 100 VAL A C 1
ATOM 750 O O . VAL A 1 100 ? -23.232 -9.989 12.247 1.00 91.56 100 VAL A O 1
ATOM 753 N N . LEU A 1 101 ? -23.318 -8.538 10.535 1.00 91.94 101 LEU A N 1
ATOM 754 C CA . LEU A 1 101 ? -24.522 -7.831 10.981 1.00 91.94 101 LEU A CA 1
ATOM 755 C C . LEU A 1 101 ? -25.834 -8.436 10.456 1.00 91.94 101 LEU A C 1
ATOM 757 O O . LEU A 1 101 ? -26.901 -7.895 10.760 1.00 91.94 101 LEU A O 1
ATOM 761 N N . GLN A 1 102 ? -25.804 -9.543 9.702 1.00 89.50 102 GLN A N 1
ATOM 762 C CA . GLN A 1 102 ? -27.038 -10.194 9.248 1.00 89.50 102 GLN A CA 1
ATOM 763 C C . GLN A 1 102 ? -27.876 -10.666 10.442 1.00 89.50 102 GLN A C 1
ATOM 765 O O . GLN A 1 102 ? -27.442 -11.484 11.253 1.00 89.50 102 GLN A O 1
ATOM 770 N N . GLY A 1 103 ? -29.096 -10.134 10.554 1.00 85.06 103 GLY A N 1
ATOM 771 C CA . GLY A 1 103 ? -30.049 -10.512 11.599 1.00 85.06 103 GLY A CA 1
ATOM 772 C C . GLY A 1 103 ? -29.655 -10.083 13.017 1.00 85.06 103 GLY A C 1
ATOM 773 O O . GLY A 1 103 ? -30.255 -10.560 13.979 1.00 85.06 103 GLY A O 1
ATOM 774 N N . ARG A 1 104 ? -28.650 -9.210 13.175 1.00 90.62 104 ARG A N 1
ATOM 77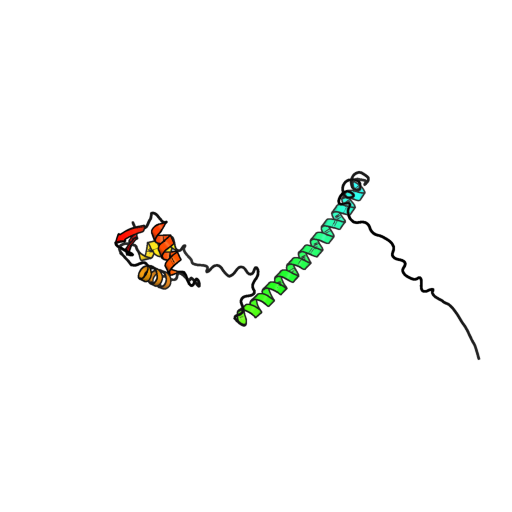5 C CA . ARG A 1 104 ? -28.172 -8.737 14.483 1.00 90.62 104 ARG A CA 1
ATOM 776 C C . ARG A 1 104 ? -27.946 -7.229 14.470 1.00 90.62 104 ARG A C 1
ATOM 778 O O . ARG A 1 104 ? -27.687 -6.619 13.434 1.00 90.62 104 ARG A O 1
ATOM 785 N N . THR A 1 105 ? -28.065 -6.618 15.643 1.00 92.00 105 THR A N 1
ATOM 786 C CA . THR A 1 105 ? -27.697 -5.216 15.868 1.00 92.00 105 THR A CA 1
ATOM 787 C C . THR A 1 105 ? -26.466 -5.199 16.756 1.00 92.00 105 THR A C 1
ATOM 789 O O . THR A 1 105 ? -26.462 -5.862 17.792 1.00 92.00 105 THR A O 1
ATOM 792 N N . MET A 1 106 ? -25.422 -4.482 16.348 1.00 93.06 106 MET A N 1
ATOM 793 C CA . MET A 1 106 ? -24.178 -4.398 17.112 1.00 93.06 106 MET A CA 1
ATOM 794 C C . MET A 1 106 ? -23.647 -2.972 17.163 1.00 93.06 106 MET A C 1
ATOM 796 O O . MET A 1 106 ? -23.933 -2.142 16.287 1.00 93.06 106 MET A O 1
ATOM 800 N N . SER A 1 107 ? -22.836 -2.702 18.190 1.00 94.56 107 SER A N 1
ATOM 801 C CA . SER A 1 107 ? -22.131 -1.436 18.285 1.00 94.56 107 SER A CA 1
ATOM 802 C C . SER A 1 107 ? -20.970 -1.397 17.292 1.00 94.56 107 SER A C 1
ATOM 804 O O . SER A 1 107 ? -20.495 -2.430 16.818 1.00 94.56 107 SER A O 1
ATOM 806 N N . VAL A 1 108 ? -20.463 -0.200 16.993 1.00 92.69 108 VAL A N 1
ATOM 807 C CA . VAL A 1 108 ? -19.257 -0.036 16.157 1.00 92.69 108 VAL A CA 1
ATOM 808 C C . VAL A 1 108 ? -18.068 -0.828 16.717 1.00 92.69 108 VAL A C 1
ATOM 810 O O . VAL A 1 108 ? -17.280 -1.377 15.947 1.00 92.69 108 VAL A O 1
ATOM 813 N N . THR A 1 109 ? -17.929 -0.879 18.045 1.00 93.44 109 THR A N 1
ATOM 814 C CA . THR A 1 109 ? -16.844 -1.605 18.714 1.00 93.44 109 THR A CA 1
ATOM 815 C C . THR A 1 109 ? -16.989 -3.102 18.488 1.00 93.44 109 THR A C 1
ATOM 817 O O . THR A 1 109 ? -16.063 -3.726 17.978 1.00 93.44 109 THR A O 1
ATOM 820 N N . ASP A 1 110 ? -18.174 -3.645 18.764 1.00 93.69 110 ASP A N 1
ATOM 821 C CA . ASP A 1 110 ? -18.413 -5.085 18.650 1.00 93.69 110 ASP A CA 1
ATOM 822 C C . ASP A 1 110 ? -18.353 -5.543 17.189 1.00 93.69 110 ASP A C 1
ATOM 824 O O . ASP A 1 110 ? -17.819 -6.607 16.892 1.00 93.69 110 ASP A O 1
ATOM 828 N N . ALA A 1 111 ? -18.833 -4.717 16.253 1.00 92.75 111 ALA A N 1
ATOM 829 C CA . ALA A 1 111 ? -18.726 -4.987 14.823 1.00 92.75 111 ALA A CA 1
ATOM 830 C C . ALA A 1 111 ? -17.260 -5.028 14.356 1.00 92.75 111 ALA A C 1
ATOM 832 O O . ALA A 1 111 ? -16.900 -5.865 13.530 1.00 92.75 111 ALA A O 1
ATOM 833 N N . ALA A 1 112 ? -16.395 -4.158 14.890 1.00 92.88 112 ALA A N 1
ATOM 834 C CA . ALA A 1 112 ? -14.970 -4.176 14.568 1.00 92.88 112 ALA A CA 1
ATOM 835 C C . ALA A 1 112 ? -14.291 -5.465 15.060 1.00 92.88 112 ALA A C 1
ATOM 837 O O . ALA A 1 112 ? -13.495 -6.057 14.327 1.00 92.88 112 ALA A O 1
ATOM 838 N N . ASP A 1 113 ? -14.622 -5.911 16.270 1.00 93.00 113 ASP A N 1
ATOM 839 C CA . ASP A 1 113 ? -14.057 -7.131 16.846 1.00 93.00 113 ASP A CA 1
ATOM 840 C C . ASP A 1 113 ? -14.600 -8.384 16.143 1.00 93.00 113 ASP A C 1
ATOM 842 O O . ASP A 1 113 ? -13.832 -9.279 15.789 1.00 93.00 113 ASP A O 1
ATOM 846 N N . ALA A 1 114 ? -15.893 -8.413 15.822 1.00 92.00 114 ALA A N 1
ATOM 847 C CA . ALA A 1 114 ? -16.517 -9.518 15.103 1.00 92.00 114 ALA A CA 1
ATOM 848 C C . ALA A 1 114 ? -16.008 -9.657 13.657 1.00 92.00 114 ALA A C 1
ATOM 850 O O . ALA A 1 114 ? -15.779 -10.770 13.193 1.00 92.00 114 ALA A O 1
ATOM 851 N N . VAL A 1 115 ? -15.743 -8.550 12.955 1.00 92.19 115 VAL A N 1
ATOM 852 C CA . VAL A 1 115 ? -15.136 -8.583 11.612 1.00 92.19 115 VAL A CA 1
ATOM 853 C C . VAL A 1 115 ? -13.696 -9.106 11.654 1.00 92.19 115 VAL A C 1
ATOM 855 O O . VAL A 1 115 ? -13.292 -9.858 10.767 1.00 92.19 115 VAL A O 1
ATOM 858 N N . ARG A 1 116 ? -12.928 -8.790 12.705 1.00 91.50 116 ARG A N 1
ATOM 859 C CA . ARG A 1 116 ? -11.605 -9.402 12.920 1.00 91.50 116 ARG A CA 1
ATOM 860 C C . ARG A 1 116 ? -11.710 -10.893 13.223 1.00 91.50 116 ARG A C 1
ATOM 862 O O . ARG A 1 116 ? -10.962 -11.672 12.641 1.00 91.50 116 ARG A O 1
ATOM 869 N N . ALA A 1 117 ? -12.653 -11.289 14.077 1.00 88.19 117 ALA A N 1
ATOM 870 C CA . ALA A 1 117 ? -12.912 -12.694 14.393 1.00 88.19 117 ALA A CA 1
ATOM 871 C C . ALA A 1 117 ? -13.349 -13.499 13.156 1.00 88.19 117 ALA A C 1
ATOM 873 O O . ALA A 1 117 ? -12.984 -14.662 13.020 1.00 88.19 117 ALA A O 1
ATOM 874 N N . ALA A 1 118 ? -14.055 -12.862 12.217 1.00 87.44 118 ALA A N 1
ATOM 875 C CA . ALA A 1 118 ? -14.421 -13.430 10.920 1.00 87.44 118 ALA A CA 1
ATOM 876 C C . ALA A 1 118 ? -13.250 -13.500 9.912 1.00 87.44 118 ALA A C 1
ATOM 878 O O . ALA A 1 118 ? -13.439 -13.933 8.777 1.00 87.44 118 ALA A O 1
ATOM 879 N N . GLY A 1 119 ? -12.040 -13.080 10.300 1.00 86.12 119 GLY A N 1
ATOM 880 C CA . GLY A 1 119 ? -10.832 -13.196 9.482 1.00 86.12 119 GLY A CA 1
ATOM 881 C C . GLY A 1 119 ? -10.475 -11.950 8.669 1.00 86.12 119 GLY A C 1
ATOM 882 O O . GLY A 1 119 ? -9.642 -12.030 7.764 1.00 86.12 119 GLY A O 1
ATOM 883 N N . TYR A 1 120 ? -11.053 -10.781 8.962 1.00 89.56 120 TYR A N 1
ATOM 884 C CA . TYR A 1 120 ? -10.613 -9.524 8.353 1.00 89.56 120 TYR A CA 1
ATOM 885 C C . TYR A 1 120 ? -9.380 -8.963 9.073 1.00 89.56 120 TYR A C 1
ATOM 887 O O . TYR A 1 120 ? -9.412 -8.647 10.263 1.00 89.56 120 TYR A O 1
ATOM 895 N N . HIS A 1 121 ? -8.294 -8.761 8.332 1.00 85.69 121 HIS A N 1
ATOM 896 C CA . HIS A 1 121 ? -7.016 -8.304 8.863 1.00 85.69 121 HIS A CA 1
ATOM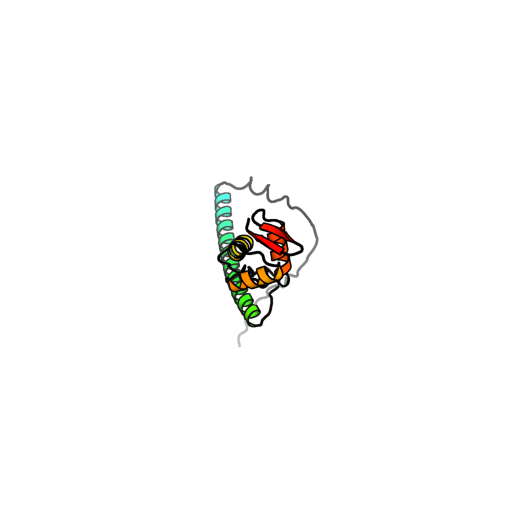 897 C C . HIS A 1 121 ? -6.798 -6.815 8.551 1.00 85.69 121 HIS A C 1
ATOM 899 O O . HIS A 1 121 ? -6.860 -6.364 7.402 1.00 85.69 121 HIS A O 1
ATOM 905 N N . SER A 1 122 ? -6.516 -6.025 9.588 1.00 86.19 122 SER A N 1
ATOM 906 C CA . SER A 1 122 ? -6.178 -4.605 9.464 1.00 86.19 122 SER A CA 1
ATOM 907 C C . SER A 1 122 ? -5.139 -4.208 10.503 1.00 86.19 122 SER A C 1
ATOM 909 O O . SER A 1 122 ? -5.366 -4.379 11.698 1.00 86.19 122 SER A O 1
ATOM 911 N N . THR A 1 123 ? -4.038 -3.617 10.045 1.00 83.00 123 THR A N 1
ATOM 912 C CA . THR A 1 123 ? -2.972 -3.045 10.887 1.00 83.00 123 THR A CA 1
ATOM 913 C C . THR A 1 123 ? -3.221 -1.575 11.241 1.00 83.00 123 THR A C 1
ATOM 915 O O . THR A 1 123 ? -2.449 -0.968 11.977 1.00 83.00 123 THR A O 1
ATOM 918 N N . ALA A 1 124 ? -4.301 -0.980 10.726 1.00 82.12 124 ALA A N 1
ATOM 919 C CA . ALA A 1 124 ? -4.604 0.429 10.929 1.00 82.12 124 ALA A CA 1
ATOM 920 C C . ALA A 1 124 ? -5.028 0.720 12.382 1.00 82.12 124 ALA A C 1
ATOM 922 O O . ALA A 1 124 ? -6.016 0.167 12.875 1.00 82.12 124 ALA A O 1
ATOM 923 N N . ALA A 1 125 ? -4.333 1.648 13.049 1.00 85.88 125 ALA A N 1
ATOM 924 C CA . ALA A 1 125 ? -4.661 2.084 14.412 1.00 85.88 125 ALA A CA 1
ATOM 925 C C . ALA A 1 125 ? -6.075 2.695 14.519 1.00 85.88 125 ALA A C 1
ATOM 927 O O . ALA A 1 125 ? -6.749 2.572 15.539 1.00 85.88 125 ALA A O 1
ATOM 928 N N . ASN A 1 126 ? -6.562 3.299 13.433 1.00 91.38 126 ASN A N 1
ATOM 929 C CA . ASN A 1 126 ? -7.881 3.922 13.317 1.00 91.38 126 ASN A CA 1
ATOM 930 C C . ASN A 1 126 ? -8.963 2.980 12.749 1.00 91.38 126 ASN A C 1
ATOM 932 O O . ASN A 1 126 ? -9.975 3.450 12.225 1.00 91.38 126 ASN A O 1
ATOM 936 N N . PHE A 1 127 ? -8.790 1.657 12.858 1.00 90.88 127 PHE A N 1
ATOM 937 C CA . PHE A 1 127 ? -9.721 0.676 12.286 1.00 90.88 127 PHE A CA 1
ATOM 938 C C . PHE A 1 127 ? -11.183 0.875 12.729 1.00 90.88 127 PHE A C 1
ATOM 940 O O . PHE A 1 127 ? -12.085 0.819 11.898 1.00 90.88 127 PHE A O 1
ATOM 947 N N . ARG A 1 128 ? -11.436 1.204 14.004 1.00 91.62 128 ARG A N 1
ATOM 948 C CA . ARG A 1 128 ? -12.799 1.496 14.500 1.00 91.62 128 ARG A CA 1
ATOM 949 C C . ARG A 1 128 ? -13.443 2.681 13.778 1.00 91.62 128 ARG A C 1
ATOM 951 O O . ARG A 1 128 ? -14.625 2.646 13.447 1.00 91.62 128 ARG A O 1
ATOM 958 N N . THR A 1 129 ? -12.658 3.714 13.481 1.00 93.56 129 THR A N 1
ATOM 959 C CA . THR A 1 129 ? -13.119 4.871 12.709 1.00 93.56 129 THR A CA 1
ATOM 960 C C . THR A 1 129 ? -13.454 4.470 11.275 1.00 93.56 129 THR A C 1
ATOM 962 O O . THR A 1 129 ? -14.463 4.925 10.744 1.00 93.56 129 THR A O 1
ATOM 965 N N . MET A 1 130 ? -12.664 3.582 10.663 1.00 91.56 130 MET A N 1
ATOM 966 C CA . MET A 1 130 ? -12.958 3.045 9.328 1.00 91.56 130 MET A CA 1
ATOM 967 C C . MET A 1 130 ? -14.258 2.234 9.312 1.00 91.56 130 MET A C 1
ATOM 969 O O . MET A 1 130 ? -15.067 2.406 8.404 1.00 91.56 130 MET A O 1
ATOM 973 N N . VAL A 1 131 ? -14.491 1.406 10.336 1.00 93.69 131 VAL A N 1
ATOM 974 C CA . VAL A 1 131 ? -15.747 0.657 10.513 1.00 93.69 131 VAL A CA 1
ATOM 975 C C . VAL A 1 131 ? -16.930 1.617 10.638 1.00 93.69 131 VAL A C 1
ATOM 977 O O . VAL A 1 131 ? -17.897 1.489 9.895 1.00 93.69 131 VAL A O 1
ATOM 980 N N . ASN A 1 132 ? -16.836 2.638 11.495 1.00 94.62 132 ASN A N 1
ATOM 981 C CA . ASN A 1 132 ? -17.896 3.641 11.633 1.00 94.62 132 ASN A CA 1
ATOM 982 C C . ASN A 1 132 ? -18.180 4.373 10.312 1.00 94.62 132 ASN A C 1
ATOM 984 O O . ASN A 1 132 ? -19.332 4.592 9.952 1.00 94.62 132 ASN A O 1
ATOM 988 N N . GLN A 1 133 ? -17.134 4.739 9.568 1.00 93.88 133 GLN A N 1
ATOM 989 C CA . GLN A 1 133 ? -17.292 5.373 8.260 1.00 93.88 133 GLN A CA 1
ATOM 990 C C . GLN A 1 133 ? -17.968 4.446 7.245 1.00 93.88 133 GLN A C 1
ATOM 992 O O . GLN A 1 133 ? -18.794 4.923 6.472 1.00 93.88 133 GLN A O 1
ATOM 997 N N . ALA A 1 134 ? -17.645 3.150 7.245 1.00 92.88 134 ALA A N 1
ATOM 998 C CA . ALA A 1 134 ? -18.297 2.168 6.382 1.00 92.88 134 ALA A CA 1
ATOM 999 C C . ALA A 1 134 ? -19.789 2.023 6.727 1.00 92.88 134 ALA A C 1
ATOM 1001 O O . ALA A 1 134 ? -20.627 2.107 5.834 1.00 92.88 134 ALA A O 1
ATOM 1002 N N . LEU A 1 135 ? -20.117 1.914 8.018 1.00 92.94 135 LEU A N 1
ATOM 1003 C CA . LEU A 1 135 ? -21.496 1.807 8.510 1.00 92.94 135 LEU A CA 1
ATOM 1004 C C . LEU A 1 135 ? -22.342 3.058 8.224 1.00 92.94 135 LEU A C 1
ATOM 1006 O O . LEU A 1 135 ? -23.544 2.946 8.019 1.00 92.94 135 LEU A O 1
ATOM 1010 N N . LEU A 1 136 ? -21.733 4.249 8.207 1.00 92.88 136 LEU A N 1
ATOM 1011 C CA . LEU A 1 136 ? -22.432 5.507 7.917 1.00 92.88 136 LEU A CA 1
ATOM 1012 C C . LEU A 1 136 ? -22.636 5.774 6.420 1.00 92.88 136 LEU A C 1
ATOM 1014 O O . LEU A 1 136 ? -23.587 6.460 6.053 1.00 92.88 136 LEU A O 1
ATOM 1018 N N . LYS A 1 137 ? -21.716 5.314 5.563 1.00 91.81 137 LYS A N 1
ATOM 1019 C CA . LYS A 1 137 ? -21.719 5.634 4.124 1.00 91.81 137 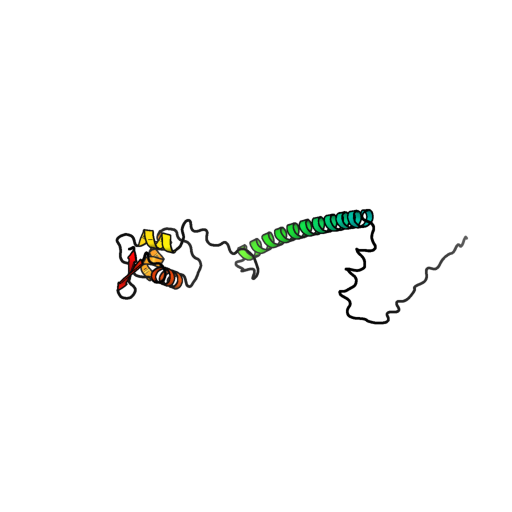LYS A CA 1
ATOM 1020 C C . LYS A 1 137 ? -22.446 4.597 3.275 1.00 91.81 137 LYS A C 1
ATOM 1022 O O . LYS A 1 137 ? -22.957 4.946 2.212 1.00 91.81 137 LYS A O 1
ATOM 1027 N N . ASP A 1 138 ? -22.443 3.336 3.692 1.00 91.69 138 ASP A N 1
ATOM 1028 C CA . ASP A 1 138 ? -23.029 2.250 2.915 1.00 91.69 138 ASP A CA 1
ATOM 1029 C C . ASP A 1 138 ? -24.525 2.094 3.234 1.00 91.69 138 ASP A C 1
ATOM 1031 O O . ASP A 1 138 ? -24.931 1.959 4.386 1.00 91.69 138 ASP A O 1
ATOM 1035 N N . LYS A 1 139 ? -25.353 2.105 2.183 1.00 90.62 139 LYS A N 1
ATOM 1036 C CA . LYS A 1 139 ? -26.822 2.039 2.267 1.00 90.62 139 LYS A CA 1
ATOM 1037 C C . LYS A 1 139 ? -27.334 0.704 2.810 1.00 90.62 139 LYS A C 1
ATOM 1039 O O . LYS A 1 139 ? -28.493 0.621 3.208 1.00 90.62 139 LYS A O 1
ATOM 1044 N N . ARG A 1 140 ? -26.489 -0.332 2.806 1.00 91.44 140 ARG A N 1
ATOM 1045 C CA . ARG A 1 140 ? -26.800 -1.657 3.354 1.00 91.44 140 ARG A CA 1
ATOM 1046 C C . ARG A 1 140 ? -26.893 -1.664 4.874 1.00 91.44 140 ARG A C 1
ATOM 1048 O O . ARG A 1 140 ? -27.370 -2.646 5.427 1.00 91.44 140 ARG A O 1
ATOM 1055 N N . PHE A 1 141 ? -26.461 -0.607 5.559 1.00 93.88 141 PHE A N 1
ATOM 1056 C CA . PHE A 1 141 ? -26.550 -0.520 7.012 1.00 93.88 141 PHE A CA 1
ATOM 1057 C C . PHE A 1 141 ? -27.564 0.529 7.442 1.00 93.88 141 PHE A C 1
ATOM 1059 O O . PHE A 1 141 ? -27.673 1.610 6.864 1.00 93.88 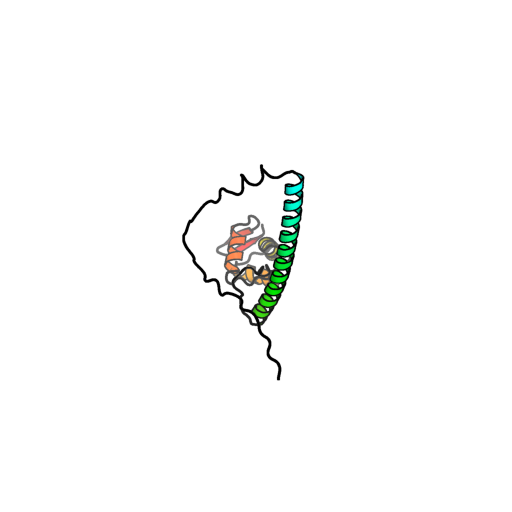141 PHE A O 1
ATOM 1066 N N . LYS A 1 142 ? -28.297 0.212 8.506 1.00 92.81 142 LYS A N 1
ATOM 1067 C CA . LYS A 1 142 ? -29.242 1.124 9.146 1.00 92.81 142 LYS A CA 1
ATOM 1068 C C . LYS A 1 142 ? -28.826 1.369 10.582 1.00 92.81 142 LYS A C 1
ATOM 1070 O O . LYS A 1 142 ? -28.505 0.441 11.324 1.00 92.81 142 LYS A O 1
ATOM 1075 N N . LYS A 1 143 ? -28.853 2.639 10.978 1.00 93.62 143 LYS A N 1
ATOM 1076 C CA . LYS A 1 143 ? -28.641 3.053 12.363 1.00 93.62 143 LYS A CA 1
ATOM 1077 C C . LYS A 1 143 ? -29.928 2.825 13.151 1.00 93.62 143 LYS A C 1
ATOM 1079 O O . LYS A 1 143 ? -30.940 3.453 12.857 1.00 93.62 143 LYS A O 1
ATOM 1084 N N . VAL A 1 144 ? -29.867 1.952 14.151 1.00 91.56 144 VAL A N 1
ATOM 1085 C CA . VAL A 1 144 ? -31.018 1.598 14.998 1.00 91.56 144 VAL A CA 1
ATOM 1086 C C . VAL A 1 144 ? -31.105 2.532 16.205 1.00 91.56 144 VAL A C 1
ATOM 1088 O O . VAL A 1 144 ? -32.179 2.998 16.569 1.00 91.56 144 VAL A O 1
ATOM 1091 N N . SER A 1 145 ? -29.961 2.858 16.813 1.00 90.88 145 SER A N 1
ATOM 1092 C CA . SER A 1 145 ? -29.869 3.801 17.932 1.00 90.88 145 SER A CA 1
ATOM 1093 C C . SER A 1 145 ? -28.476 4.445 17.988 1.00 90.88 145 SER A C 1
ATOM 1095 O O . SER A 1 145 ? -27.687 4.359 17.039 1.00 90.88 145 SER A O 1
ATOM 1097 N N . ARG A 1 146 ? -28.149 5.176 19.060 1.00 87.38 146 ARG A N 1
ATOM 1098 C CA . ARG A 1 146 ? -26.844 5.841 19.185 1.00 87.38 146 ARG A CA 1
ATOM 1099 C C . ARG A 1 146 ? -25.716 4.802 19.198 1.00 87.38 146 ARG A C 1
ATOM 1101 O O . ARG A 1 146 ? -25.515 4.110 20.185 1.00 87.38 146 ARG A O 1
ATOM 1108 N N . GLY A 1 147 ? -24.958 4.750 18.102 1.00 86.25 147 GLY A N 1
ATOM 1109 C CA . GLY A 1 147 ? -23.800 3.865 17.954 1.00 86.25 147 GLY A CA 1
ATOM 1110 C C . GLY A 1 147 ? -24.137 2.412 17.614 1.00 86.25 147 GLY A C 1
ATOM 1111 O O . GLY A 1 147 ? -23.215 1.606 17.591 1.00 86.25 147 GLY A O 1
ATOM 1112 N N . GLN A 1 148 ? -25.407 2.095 17.337 1.00 92.38 148 GLN A N 1
ATOM 1113 C CA . GLN A 1 148 ? -25.893 0.746 17.037 1.00 92.38 148 GLN A CA 1
ATOM 1114 C C . GLN A 1 148 ? -26.354 0.646 15.583 1.00 92.38 148 GLN A C 1
ATOM 1116 O O . GLN A 1 148 ? -27.143 1.481 15.123 1.00 92.38 148 GLN A O 1
ATOM 1121 N N . TYR A 1 149 ? -25.883 -0.382 14.879 1.00 94.31 149 TYR A N 1
ATOM 1122 C CA . TYR A 1 149 ? -26.149 -0.592 13.457 1.00 94.31 149 TYR A CA 1
ATOM 1123 C C . TYR A 1 149 ? -26.606 -2.022 13.180 1.00 94.31 149 TYR A C 1
ATOM 1125 O O . TYR A 1 149 ? -26.224 -2.954 13.886 1.00 94.31 149 TYR A O 1
ATOM 1133 N N . THR A 1 150 ? -27.409 -2.185 12.133 1.00 93.75 150 THR A N 1
ATOM 1134 C CA . THR A 1 150 ? -27.857 -3.485 11.618 1.00 93.75 150 THR A CA 1
ATOM 1135 C C . THR A 1 150 ? -27.757 -3.520 10.093 1.00 93.75 150 THR A C 1
ATOM 1137 O O . THR A 1 150 ? -27.745 -2.462 9.453 1.00 93.75 150 THR A O 1
ATOM 1140 N N . ALA A 1 151 ? -27.661 -4.717 9.515 1.00 90.62 151 ALA A N 1
ATOM 1141 C CA . ALA A 1 151 ? -27.753 -4.914 8.072 1.00 90.62 151 ALA A CA 1
ATOM 1142 C C . ALA A 1 151 ? -29.223 -4.820 7.624 1.00 90.62 151 ALA A C 1
ATOM 1144 O O . ALA A 1 151 ? -30.110 -5.377 8.270 1.00 90.62 151 ALA A O 1
ATOM 1145 N N . SER A 1 152 ? -29.472 -4.082 6.543 1.00 79.56 152 SER A N 1
ATOM 1146 C CA . SER A 1 152 ? -30.788 -3.913 5.918 1.00 79.56 152 SER A CA 1
ATOM 1147 C C . SER A 1 152 ? -31.006 -4.838 4.730 1.00 79.56 152 SER A C 1
ATOM 1149 O O . SER A 1 152 ? -30.017 -5.365 4.172 1.00 79.56 152 SER A O 1
#

Foldseek 3Di:
DDDDDDDDDDDDDDDDDDDDDDDPPPPPVVVVPDDPVVVVVVVVVVVVVVVVVVVVVVVVVVVVVVVCVVCVVVVHDPPDDDPPPPQPDVDDLLVLLQVQQAVHKDFLVVSLVSSVVVPDDDPDPCSSVVSVVSQVPDPQWDDPDVRIIHGD

Radius of gyration: 33.44 Å; Cα contacts (8 Å, |Δi|>4): 93; chains: 1; bounding box: 110×44×64 Å

Nearest PDB structures (foldseek):
  8b3i-assembly1_e  TM=7.067E-01  e=2.946E-01  Homo sapiens
  6abt-assembly1_A  TM=5.996E-01  e=9.683E-02  Listeria monocytogenes
  4esf-assembly1_A-2  TM=6.455E-01  e=2.585E-01  Bacillus cereus ATCC 10987
  2fna-assembly2_B  TM=6.940E-01  e=5.311E-01  Saccharolobus solfataricus P2
  6abq-assembly1_A  TM=5.458E-01  e=2.946E-01  Listeria monocytogenes

Sequence (152 aa):
MAKRTKKTAKRGGRKSTASNRGSASESNSSLSALSVAELQLELRRRQREVNKLVRRRDKLAAELAELNAQIADLGGAAGGLTPTGRTRNAMTLPDALYQVLQGRTMSVTDAADAVRAAGYHSTAANFRTMVNQALLKDKRFKKVSRGQYTAS

Mean predicted aligned error: 18.54 Å

Solvent-accessible surface area (backbone atoms only — not comparable to full-atom values): 9592 Å² total; per-residue (Å²): 137,89,88,82,89,86,83,9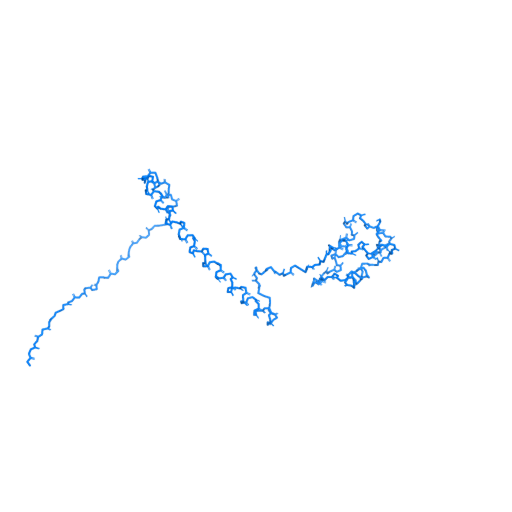0,82,82,90,78,77,88,81,89,79,81,89,81,85,86,72,101,71,62,74,72,68,60,60,78,76,48,52,75,68,54,51,54,52,49,51,57,50,51,54,52,52,50,53,52,51,51,54,51,50,55,52,51,52,51,52,50,52,53,51,47,49,56,35,46,76,72,72,44,78,72,90,69,90,64,82,71,74,68,68,84,44,96,59,54,72,64,58,43,47,42,68,69,21,58,94,41,74,39,37,50,67,57,48,48,53,51,30,41,73,74,64,48,64,76,89,57,91,58,46,56,58,53,47,44,51,43,52,73,70,39,84,55,37,41,77,78,51,96,65,27,35,27,46,105

pLDDT: mean 78.09, std 19.71, range [35.0, 97.38]